Protein AF-A0A5F8GPW7-F1 (afdb_monomer_lite)

Sequence (98 aa):
MFTNVVGPEGAGEGRGSTLSVHSLPSASWALSFERLLQDPLGLAYFTEFLKKEFSAENLSFWKACEQFQQIPASDTQQVGRWGAWWDRNDEHGGRGAE

Structure (mmCIF, N/CA/C/O backbone):
data_AF-A0A5F8GPW7-F1
#
_entry.id   AF-A0A5F8GPW7-F1
#
loop_
_atom_site.group_PDB
_atom_site.id
_atom_site.type_symbol
_atom_site.label_atom_id
_atom_site.label_alt_id
_atom_site.label_comp_id
_atom_site.label_asym_id
_atom_site.label_entity_id
_atom_site.label_seq_id
_atom_site.pdbx_PDB_ins_code
_atom_site.Cartn_x
_atom_site.Cartn_y
_atom_site.Cartn_z
_atom_site.occupancy
_atom_site.B_iso_or_equiv
_atom_site.auth_seq_id
_atom_site.auth_comp_id
_atom_site.auth_asym_id
_atom_site.auth_atom_id
_atom_site.pdbx_PDB_model_num
ATOM 1 N N . MET A 1 1 ? 28.573 16.738 -22.744 1.00 40.75 1 MET A N 1
ATOM 2 C CA . MET A 1 1 ? 28.984 17.858 -23.615 1.00 40.75 1 MET A CA 1
ATOM 3 C C . MET A 1 1 ? 27.720 18.428 -24.225 1.00 40.75 1 MET A C 1
ATOM 5 O O . MET A 1 1 ? 27.025 17.700 -24.919 1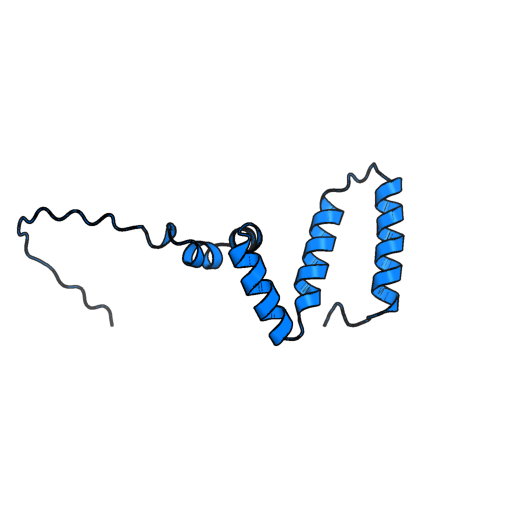.00 40.75 1 MET A O 1
ATOM 9 N N . PHE A 1 2 ? 27.359 19.657 -23.866 1.00 41.78 2 PHE A N 1
ATOM 10 C CA . PHE A 1 2 ? 26.168 20.323 -24.390 1.00 41.78 2 PHE A CA 1
ATOM 11 C C . PHE A 1 2 ? 26.486 20.860 -25.784 1.00 41.78 2 PHE A C 1
ATOM 13 O O . PHE A 1 2 ? 27.363 21.709 -25.920 1.00 41.78 2 PHE A O 1
ATOM 20 N N . THR A 1 3 ? 25.806 20.371 -26.816 1.00 46.78 3 THR A N 1
ATOM 21 C CA . THR A 1 3 ? 25.865 20.987 -28.145 1.00 46.78 3 THR A CA 1
ATOM 22 C C . THR A 1 3 ? 24.635 21.862 -28.311 1.00 46.78 3 THR A C 1
ATOM 24 O O . THR A 1 3 ? 23.525 21.359 -28.462 1.00 46.78 3 THR A O 1
ATOM 27 N N . ASN A 1 4 ? 24.844 23.172 -28.239 1.00 41.78 4 ASN A N 1
ATOM 28 C CA . ASN A 1 4 ? 23.855 24.170 -28.615 1.00 41.78 4 ASN A CA 1
ATOM 29 C C . ASN A 1 4 ? 24.030 24.440 -30.118 1.00 41.78 4 ASN A C 1
ATOM 31 O O . ASN A 1 4 ? 25.152 24.709 -30.551 1.00 41.78 4 ASN A O 1
ATOM 35 N N . VAL A 1 5 ? 22.962 24.347 -30.912 1.00 52.78 5 VAL A N 1
ATOM 36 C CA . VAL A 1 5 ? 22.970 24.712 -32.338 1.00 52.78 5 VAL A CA 1
ATOM 37 C C . VAL A 1 5 ? 21.927 25.803 -32.559 1.00 52.78 5 VAL A C 1
ATOM 39 O O . VAL A 1 5 ? 20.798 25.692 -32.087 1.00 52.78 5 VAL A O 1
ATOM 42 N N . VAL A 1 6 ? 22.329 26.875 -33.242 1.00 51.03 6 VAL A N 1
ATOM 43 C CA . VAL A 1 6 ? 21.502 28.048 -33.545 1.00 51.03 6 VAL A CA 1
ATOM 44 C C . VAL A 1 6 ? 21.186 28.113 -35.045 1.00 51.03 6 VAL A C 1
ATOM 46 O O . VAL A 1 6 ? 22.106 28.112 -35.857 1.00 51.03 6 VAL A O 1
ATOM 49 N N . GLY A 1 7 ? 19.887 28.232 -35.365 1.00 40.88 7 GLY A N 1
ATOM 50 C CA . GLY A 1 7 ? 19.290 28.753 -36.614 1.00 40.88 7 GLY A CA 1
ATOM 51 C C . GLY A 1 7 ? 19.320 27.859 -37.871 1.00 40.88 7 GLY A C 1
ATOM 52 O O . GLY A 1 7 ? 20.182 26.990 -37.959 1.00 40.88 7 GLY A O 1
ATOM 53 N N . PRO A 1 8 ? 18.429 28.072 -38.876 1.00 48.56 8 PRO A N 1
ATOM 54 C CA . PRO A 1 8 ? 17.657 29.296 -39.139 1.00 48.56 8 PRO A CA 1
ATOM 55 C C . PRO A 1 8 ? 16.128 29.107 -39.281 1.00 48.56 8 PRO A C 1
ATOM 57 O O . PRO A 1 8 ? 15.613 28.002 -39.432 1.00 48.56 8 PRO A O 1
ATOM 60 N N . GLU A 1 9 ? 15.410 30.232 -39.247 1.00 54.38 9 GLU A N 1
ATOM 61 C CA . GLU A 1 9 ? 13.967 30.331 -39.472 1.00 54.38 9 GLU A CA 1
ATOM 62 C C . GLU A 1 9 ? 13.559 29.894 -40.887 1.00 54.38 9 GLU A C 1
ATOM 64 O O . GLU A 1 9 ? 14.128 30.339 -41.885 1.00 54.38 9 GLU A O 1
ATOM 69 N N . GLY A 1 10 ? 12.531 29.048 -40.967 1.00 37.38 10 GLY A N 1
ATOM 70 C CA . GLY A 1 10 ? 11.909 28.601 -42.208 1.00 37.38 10 GLY A CA 1
ATOM 71 C C . GLY A 1 10 ? 10.497 28.095 -41.929 1.00 37.38 10 GLY A C 1
ATOM 72 O O . GLY A 1 10 ? 10.303 27.163 -41.154 1.00 37.38 10 GLY A O 1
ATOM 73 N N . ALA A 1 11 ? 9.517 28.760 -42.535 1.00 47.53 11 ALA A N 1
ATOM 74 C CA . ALA A 1 11 ? 8.093 28.472 -42.434 1.00 47.53 11 ALA A CA 1
ATOM 75 C C . ALA A 1 11 ? 7.742 27.035 -42.867 1.00 47.53 11 ALA A C 1
ATOM 77 O O . ALA A 1 11 ? 8.244 26.541 -43.876 1.00 47.53 11 ALA A O 1
ATOM 78 N N . GLY A 1 12 ? 6.829 26.392 -42.136 1.00 35.84 12 GLY A N 1
ATOM 79 C CA . GLY A 1 12 ? 6.314 25.065 -42.465 1.00 35.84 12 GLY A CA 1
ATOM 80 C C . GLY A 1 12 ? 5.254 24.605 -41.471 1.00 35.84 12 GLY A C 1
ATOM 81 O O . GLY A 1 12 ? 5.565 24.084 -40.406 1.00 35.84 12 GLY A O 1
ATOM 82 N N . GLU A 1 13 ? 3.995 24.823 -41.832 1.00 48.31 13 GLU A N 1
ATOM 83 C CA . GLU A 1 13 ? 2.805 24.320 -41.153 1.00 48.31 13 GLU A CA 1
ATOM 84 C C . GLU A 1 13 ? 2.853 22.785 -41.043 1.00 48.31 13 GLU A C 1
A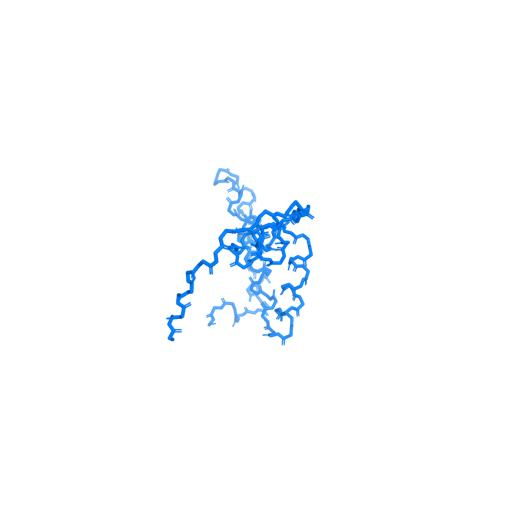TOM 86 O O . GLU A 1 13 ? 2.902 22.074 -42.045 1.00 48.31 13 GLU A O 1
ATOM 91 N N . GLY A 1 14 ? 2.838 22.263 -39.817 1.00 41.03 14 GLY A N 1
ATOM 92 C CA . GLY A 1 14 ? 2.851 20.831 -39.547 1.00 41.03 14 GLY A CA 1
ATOM 93 C C . GLY A 1 14 ? 2.173 20.547 -38.218 1.00 41.03 14 GLY A C 1
ATOM 94 O O . GLY A 1 14 ? 2.739 20.788 -37.157 1.00 41.03 14 GLY A O 1
ATOM 95 N N . ARG A 1 15 ? 0.937 20.046 -38.285 1.00 51.62 15 ARG A N 1
ATOM 96 C CA . ARG A 1 15 ? 0.158 19.528 -37.155 1.00 51.62 15 ARG A CA 1
ATOM 97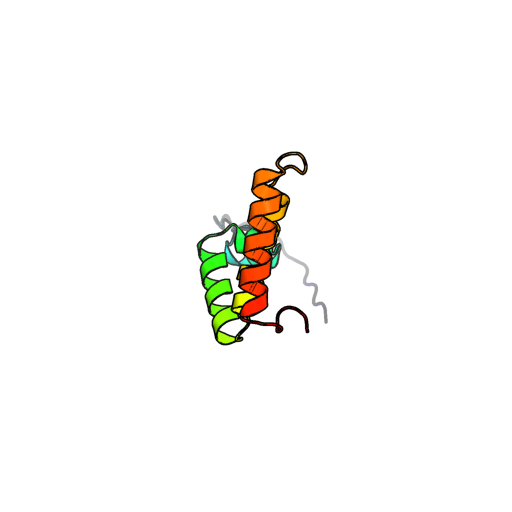 C C . ARG A 1 15 ? 0.936 18.423 -36.430 1.00 51.62 15 ARG A C 1
ATOM 99 O O . ARG A 1 15 ? 0.778 17.246 -36.731 1.00 51.62 15 ARG A O 1
ATOM 106 N N . GLY A 1 16 ? 1.758 18.805 -35.466 1.00 43.56 16 GLY A N 1
ATOM 107 C CA . GLY A 1 16 ? 2.324 17.918 -34.466 1.00 43.56 16 GLY A CA 1
ATOM 108 C C . GLY A 1 16 ? 1.720 18.297 -33.131 1.00 43.56 16 GLY A C 1
ATOM 109 O O . GLY A 1 16 ? 2.201 19.218 -32.478 1.00 43.56 16 GLY A O 1
ATOM 110 N N . SER A 1 17 ? 0.649 17.621 -32.716 1.00 54.56 17 SER A N 1
ATOM 111 C CA . SER A 1 17 ? 0.288 17.615 -31.303 1.00 54.56 17 SER A CA 1
ATOM 112 C C . SER A 1 17 ? 1.427 16.902 -30.587 1.00 54.56 17 SER A C 1
ATOM 114 O O . SER A 1 17 ? 1.427 15.678 -30.485 1.00 54.56 17 SER A O 1
ATOM 116 N N . THR A 1 18 ? 2.436 17.662 -30.162 1.00 58.56 18 THR A N 1
ATOM 117 C CA . THR A 1 18 ? 3.428 17.216 -29.192 1.00 58.56 18 THR A CA 1
ATOM 118 C C . THR A 1 18 ? 2.631 16.853 -27.952 1.00 58.56 18 THR A C 1
ATOM 120 O O . THR A 1 18 ? 2.324 17.716 -27.130 1.00 58.56 18 THR A O 1
ATOM 123 N N . LEU A 1 19 ? 2.200 15.591 -27.856 1.00 60.00 19 LEU A N 1
ATOM 124 C CA . LEU A 1 19 ? 1.745 15.035 -26.597 1.00 60.00 19 LEU A CA 1
ATOM 125 C C . LEU A 1 19 ? 2.937 15.230 -25.679 1.00 60.00 19 LEU A C 1
ATOM 127 O O . LEU A 1 19 ? 3.992 14.627 -25.877 1.00 60.00 19 LEU A O 1
ATOM 131 N N . SER A 1 20 ? 2.800 16.193 -24.772 1.00 66.31 20 SER A N 1
ATOM 132 C CA . SER A 1 20 ? 3.817 16.487 -23.783 1.00 66.31 20 SER A CA 1
ATOM 133 C C . SER A 1 20 ? 4.235 15.160 -23.167 1.00 66.31 20 SER A C 1
ATOM 135 O O . SER A 1 20 ? 3.381 14.311 -22.919 1.00 66.31 20 SER A O 1
ATOM 137 N N . VAL A 1 21 ? 5.528 14.938 -22.930 1.00 58.25 21 VAL A N 1
ATOM 138 C CA . VAL A 1 21 ? 5.975 13.697 -22.274 1.00 58.25 21 VAL A CA 1
ATOM 139 C C . VAL A 1 21 ? 5.212 13.510 -20.953 1.00 58.25 21 VAL A C 1
ATOM 141 O O . VAL A 1 21 ? 4.867 12.394 -20.595 1.00 58.25 21 VAL A O 1
ATOM 144 N N . HIS A 1 22 ? 4.803 14.610 -20.312 1.00 57.78 22 HIS A N 1
ATOM 145 C CA . HIS A 1 22 ? 3.930 14.646 -19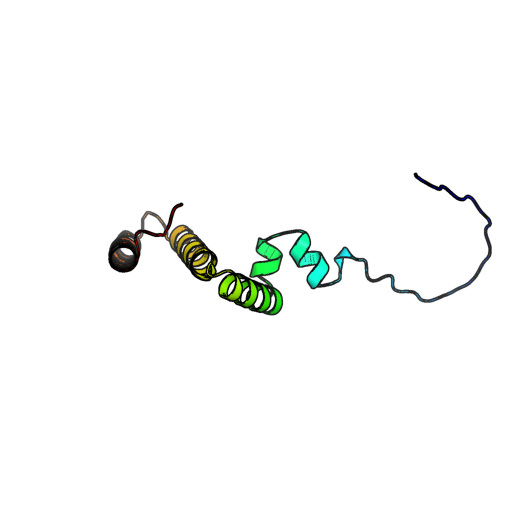.136 1.00 57.78 22 HIS A CA 1
ATOM 146 C C . HIS A 1 22 ? 2.505 14.087 -19.336 1.00 57.78 22 HIS A C 1
ATOM 148 O O . HIS A 1 22 ? 1.811 13.847 -18.352 1.00 57.78 22 HIS A O 1
ATOM 154 N N . SER A 1 23 ? 2.050 13.905 -20.575 1.00 62.00 23 SER A N 1
ATOM 155 C CA . SER A 1 23 ? 0.723 13.402 -20.951 1.00 62.00 23 SER A CA 1
ATOM 156 C C . SER A 1 23 ? 0.691 11.889 -21.187 1.00 62.00 23 SER A C 1
ATOM 158 O O . SER A 1 23 ? -0.393 11.334 -21.352 1.00 62.00 23 SER A O 1
ATOM 160 N N . LEU A 1 24 ? 1.846 11.212 -21.227 1.00 69.38 24 LEU A N 1
ATOM 161 C CA . LEU A 1 24 ? 1.892 9.756 -21.366 1.00 69.38 24 LEU A CA 1
ATOM 162 C C . LEU A 1 24 ? 1.646 9.089 -19.999 1.00 69.38 24 LEU A C 1
ATOM 164 O O . LEU A 1 24 ? 2.309 9.466 -19.028 1.00 69.38 24 LEU A O 1
ATOM 168 N N . PRO A 1 25 ? 0.760 8.075 -19.902 1.00 65.88 25 PRO A N 1
ATOM 169 C CA . PRO A 1 25 ? 0.448 7.418 -18.629 1.00 65.88 25 PRO A CA 1
ATOM 170 C C . PRO A 1 25 ? 1.698 6.907 -17.902 1.00 65.88 25 PRO A C 1
ATOM 172 O O . PRO A 1 25 ? 1.894 7.206 -16.727 1.00 65.88 25 PRO A O 1
ATOM 175 N N . SER A 1 26 ? 2.619 6.267 -18.630 1.00 73.12 26 SER A N 1
ATOM 176 C CA . SER A 1 26 ? 3.872 5.732 -18.080 1.00 73.12 26 SER A CA 1
ATOM 177 C C . SER A 1 26 ? 4.832 6.813 -17.583 1.00 73.12 26 SER A C 1
ATOM 179 O O . SER A 1 26 ? 5.488 6.642 -16.558 1.00 73.12 26 SER A O 1
ATOM 181 N N . ALA A 1 27 ? 4.901 7.952 -18.274 1.00 78.75 27 ALA A N 1
ATOM 182 C CA . ALA A 1 27 ? 5.709 9.079 -17.832 1.00 78.75 27 ALA A CA 1
ATOM 183 C C . ALA A 1 27 ? 5.135 9.709 -16.558 1.00 78.75 27 ALA A C 1
ATOM 185 O O . ALA A 1 27 ? 5.898 10.181 -15.724 1.00 78.75 27 ALA A O 1
ATOM 186 N N . SER A 1 28 ? 3.811 9.675 -16.368 1.00 84.31 28 SER A N 1
ATOM 187 C CA . SER A 1 28 ? 3.181 10.164 -15.139 1.00 84.31 28 SER A CA 1
ATOM 188 C C . SER A 1 28 ? 3.499 9.302 -13.913 1.00 84.31 28 SER A C 1
ATOM 190 O O . SER A 1 28 ? 3.657 9.855 -12.824 1.00 84.31 28 SER A O 1
ATOM 192 N N . TRP A 1 29 ? 3.667 7.985 -14.095 1.00 91.69 29 TRP A N 1
ATOM 193 C CA . TRP A 1 29 ? 4.050 7.058 -13.025 1.00 91.69 29 TRP A CA 1
ATOM 194 C C . TRP A 1 29 ? 5.435 7.386 -12.458 1.00 91.69 29 TRP A C 1
ATOM 196 O O . TRP A 1 29 ? 5.641 7.331 -11.251 1.00 91.69 29 TRP A O 1
ATOM 206 N N . ALA A 1 30 ? 6.376 7.788 -13.317 1.00 88.81 30 ALA A N 1
ATOM 207 C CA . ALA A 1 30 ? 7.723 8.181 -12.901 1.00 88.81 30 ALA A CA 1
ATOM 208 C C . ALA A 1 30 ? 7.771 9.525 -12.146 1.00 88.81 30 ALA A C 1
ATOM 210 O O . ALA A 1 30 ? 8.791 9.848 -11.543 1.00 88.81 30 ALA A O 1
ATOM 211 N N . LEU A 1 31 ? 6.693 10.320 -12.183 1.00 88.50 31 LEU A N 1
ATOM 212 C CA . LEU A 1 31 ? 6.630 11.627 -11.519 1.00 88.50 31 LEU A CA 1
ATOM 213 C C . LEU A 1 31 ? 6.104 11.548 -10.083 1.00 88.50 31 LEU A C 1
ATOM 215 O O . LEU A 1 31 ? 6.385 12.445 -9.293 1.00 88.50 31 LEU A O 1
ATOM 219 N N . SER A 1 32 ? 5.299 10.537 -9.753 1.00 90.69 32 SER A N 1
ATOM 220 C CA . SER A 1 32 ? 4.729 10.362 -8.414 1.00 90.69 32 SER A CA 1
ATOM 221 C C . SER A 1 32 ? 4.319 8.913 -8.201 1.00 90.69 32 SER A C 1
ATOM 223 O O . SER A 1 32 ? 3.654 8.302 -9.042 1.00 90.69 32 SER A O 1
ATOM 225 N N . PHE A 1 33 ? 4.683 8.390 -7.034 1.00 90.38 33 PHE A N 1
ATOM 226 C CA . PHE A 1 33 ? 4.310 7.046 -6.622 1.00 90.38 33 PHE A CA 1
ATOM 227 C C . PHE A 1 33 ? 2.789 6.911 -6.476 1.00 90.38 33 PHE A C 1
ATOM 229 O O . PHE A 1 33 ? 2.199 5.939 -6.932 1.00 90.38 33 PHE A O 1
ATOM 236 N N . GLU A 1 34 ? 2.122 7.938 -5.956 1.00 91.38 34 GLU A N 1
ATOM 237 C CA . GLU A 1 34 ? 0.666 7.990 -5.835 1.00 91.38 34 GLU A CA 1
ATOM 238 C C . GLU A 1 34 ? -0.006 7.893 -7.207 1.00 91.38 34 GLU A C 1
ATOM 240 O O . GLU A 1 34 ? -0.986 7.168 -7.359 1.00 91.38 34 GLU A O 1
ATOM 245 N N . ARG A 1 35 ? 0.542 8.559 -8.234 1.00 91.31 35 ARG A N 1
ATOM 246 C CA . ARG A 1 35 ? 0.021 8.457 -9.608 1.00 91.31 35 ARG A CA 1
ATOM 247 C C . ARG A 1 35 ? 0.178 7.055 -10.186 1.00 91.31 35 ARG A C 1
ATOM 249 O O . ARG A 1 35 ? -0.741 6.580 -10.847 1.00 91.31 35 ARG A O 1
ATOM 256 N N . LEU A 1 36 ? 1.305 6.390 -9.922 1.00 94.25 36 LEU A N 1
ATOM 257 C CA . LEU A 1 36 ? 1.503 4.985 -10.289 1.00 94.25 36 LEU A CA 1
ATOM 258 C C . LEU A 1 36 ? 0.442 4.085 -9.636 1.00 94.25 36 LEU A C 1
ATOM 260 O O . LEU A 1 36 ? -0.089 3.195 -10.294 1.00 94.25 36 LEU A O 1
ATOM 264 N N . LEU A 1 37 ? 0.133 4.312 -8.357 1.00 94.06 37 LEU A N 1
ATOM 265 C CA . LEU A 1 37 ? -0.801 3.476 -7.600 1.00 94.06 37 LEU A CA 1
ATOM 266 C C . LEU A 1 37 ? -2.282 3.780 -7.877 1.00 94.06 37 LEU A C 1
ATOM 268 O O . LEU A 1 37 ? -3.118 2.891 -7.712 1.00 94.06 37 LEU A O 1
ATOM 272 N N . GLN A 1 38 ? -2.614 5.007 -8.289 1.00 91.56 38 GLN A N 1
ATOM 273 C CA . GLN A 1 38 ? -3.974 5.423 -8.660 1.00 91.56 38 GLN A CA 1
ATOM 274 C C . GLN A 1 38 ? -4.376 4.967 -10.070 1.00 91.56 38 GLN A C 1
ATOM 276 O O . GLN A 1 38 ? -5.567 4.822 -10.347 1.00 91.56 38 GLN A O 1
ATOM 281 N N . ASP A 1 39 ? -3.408 4.729 -10.958 1.00 92.81 39 ASP A N 1
ATOM 282 C CA . ASP A 1 39 ? -3.647 4.152 -12.280 1.00 92.81 39 ASP A CA 1
ATOM 283 C C . ASP A 1 39 ? -3.803 2.619 -12.172 1.00 92.81 39 ASP A C 1
ATOM 285 O O . ASP A 1 39 ? -2.856 1.939 -11.762 1.00 92.81 39 ASP A O 1
ATOM 289 N N . PRO A 1 40 ? -4.952 2.027 -12.567 1.00 93.56 40 PRO A N 1
ATOM 290 C CA . PRO A 1 40 ? -5.153 0.578 -12.516 1.00 93.56 40 PRO A CA 1
ATOM 291 C C . PRO A 1 40 ? -4.081 -0.226 -13.262 1.00 93.56 40 PRO A C 1
ATOM 293 O O . PRO A 1 40 ? -3.715 -1.319 -12.824 1.00 93.56 40 PRO A O 1
ATOM 296 N N . LEU A 1 41 ? -3.565 0.304 -14.376 1.00 94.38 41 LEU A N 1
ATOM 297 C CA . LEU A 1 41 ? -2.524 -0.353 -15.158 1.00 94.38 41 LEU A CA 1
ATOM 298 C C . LEU A 1 41 ? -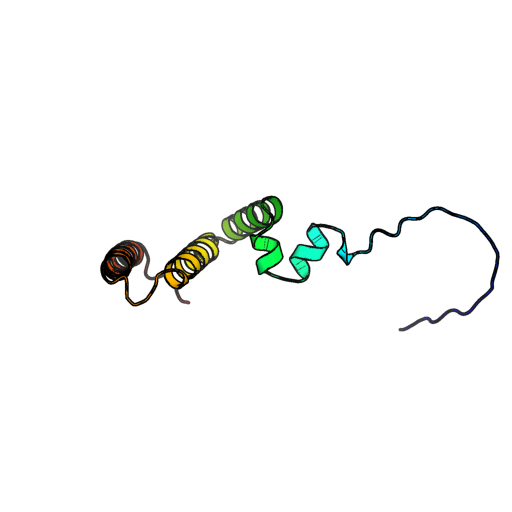1.162 -0.237 -14.464 1.00 94.38 41 LEU A C 1
ATOM 300 O O . LEU A 1 41 ? -0.431 -1.226 -14.382 1.00 94.38 41 LEU A O 1
ATOM 304 N N . GLY A 1 42 ? -0.848 0.941 -13.921 1.00 94.12 42 GLY A N 1
ATOM 305 C CA . GLY A 1 42 ? 0.372 1.185 -13.149 1.00 94.12 42 GLY A CA 1
ATOM 306 C C . GLY A 1 42 ? 0.460 0.276 -11.926 1.00 94.12 42 GLY A C 1
ATOM 307 O O . GLY A 1 42 ? 1.460 -0.419 -11.727 1.00 94.12 42 GLY A O 1
ATOM 308 N N . LEU A 1 43 ? -0.637 0.178 -11.175 1.00 95.50 43 LEU A N 1
ATOM 309 C CA . LEU A 1 43 ? -0.751 -0.707 -10.023 1.00 95.50 43 LEU A CA 1
ATOM 310 C C . LEU A 1 43 ? -0.560 -2.182 -10.399 1.00 95.50 43 LEU A C 1
ATOM 312 O O . LEU A 1 43 ? 0.126 -2.911 -9.678 1.00 95.50 43 LEU A O 1
ATOM 316 N N . ALA A 1 44 ? -1.146 -2.630 -11.513 1.00 95.69 44 ALA A N 1
ATOM 317 C CA . ALA A 1 44 ? -0.997 -4.004 -11.985 1.00 95.69 44 ALA A CA 1
ATOM 318 C C . ALA A 1 44 ? 0.466 -4.323 -12.333 1.00 95.69 44 ALA A C 1
ATOM 320 O O . ALA A 1 44 ? 1.009 -5.313 -11.840 1.00 95.69 44 ALA A O 1
ATOM 321 N N . TYR A 1 45 ? 1.133 -3.458 -13.105 1.00 95.56 45 TYR A N 1
ATOM 322 C CA . TYR A 1 45 ? 2.546 -3.643 -13.446 1.00 95.56 45 TYR A CA 1
ATOM 323 C C . TYR A 1 45 ? 3.452 -3.624 -12.217 1.00 95.56 45 TYR A C 1
ATOM 325 O O . TYR A 1 45 ? 4.324 -4.483 -12.092 1.00 95.56 45 TYR A O 1
ATOM 333 N N . PHE A 1 46 ? 3.240 -2.680 -11.301 1.00 95.94 46 PHE A N 1
ATOM 334 C CA . PHE A 1 46 ? 4.043 -2.577 -10.087 1.00 95.94 46 PHE A CA 1
ATOM 335 C C . PHE A 1 46 ? 3.849 -3.787 -9.166 1.00 95.94 46 PHE A C 1
ATOM 337 O O . PHE A 1 46 ? 4.812 -4.310 -8.613 1.00 95.94 46 PHE A O 1
ATOM 344 N N . THR A 1 47 ? 2.622 -4.305 -9.069 1.00 95.75 47 THR A N 1
ATOM 345 C CA . THR A 1 47 ? 2.339 -5.536 -8.319 1.00 95.75 47 THR A CA 1
ATOM 346 C C . THR A 1 47 ? 3.087 -6.735 -8.910 1.00 95.75 47 THR A C 1
ATOM 348 O O . THR A 1 47 ? 3.701 -7.501 -8.172 1.00 95.75 47 THR A O 1
ATOM 351 N N . GLU A 1 48 ? 3.075 -6.901 -10.236 1.00 97.12 48 GLU A N 1
ATOM 352 C CA . GLU A 1 48 ? 3.819 -7.981 -10.898 1.00 97.12 48 GLU A CA 1
ATOM 353 C C . GLU A 1 48 ? 5.338 -7.814 -10.776 1.00 97.12 48 GLU A C 1
ATOM 355 O O . GLU A 1 48 ? 6.057 -8.806 -10.664 1.00 97.12 48 GLU A O 1
ATOM 360 N N . PHE A 1 49 ? 5.834 -6.576 -10.764 1.00 96.31 49 PHE A N 1
ATOM 361 C CA . PHE A 1 49 ? 7.236 -6.280 -10.478 1.00 96.31 49 PHE A CA 1
ATOM 362 C C . PHE A 1 49 ? 7.621 -6.742 -9.065 1.00 96.31 49 PHE A C 1
ATOM 364 O O . PHE A 1 49 ? 8.532 -7.552 -8.919 1.00 96.31 49 PHE A O 1
ATOM 371 N N . LEU A 1 50 ? 6.871 -6.334 -8.039 1.00 96.88 50 LEU A N 1
ATOM 372 C CA . LEU A 1 50 ? 7.162 -6.709 -6.653 1.00 96.88 50 LEU A CA 1
ATOM 373 C C . LEU A 1 50 ? 7.043 -8.216 -6.397 1.00 96.88 50 LEU A C 1
ATOM 375 O O . LEU A 1 50 ? 7.788 -8.760 -5.589 1.00 96.88 50 LEU A O 1
ATOM 379 N N . LYS A 1 51 ? 6.149 -8.924 -7.099 1.00 94.62 51 LYS A N 1
ATOM 380 C CA . LYS A 1 51 ? 6.082 -10.395 -7.022 1.00 94.62 51 LYS A CA 1
ATOM 381 C C . LYS A 1 51 ? 7.369 -11.060 -7.509 1.00 94.62 51 LYS A C 1
ATOM 383 O O . LYS A 1 51 ? 7.796 -12.043 -6.913 1.00 94.62 51 LYS A O 1
ATOM 388 N N . LYS A 1 52 ? 7.976 -10.545 -8.584 1.00 96.12 52 LYS A N 1
ATOM 389 C CA . LYS A 1 52 ? 9.249 -11.063 -9.120 1.00 96.12 52 LYS A CA 1
ATOM 390 C C . LYS A 1 52 ? 10.419 -10.784 -8.181 1.00 96.12 52 LYS A C 1
ATOM 392 O O . LYS A 1 52 ? 11.328 -11.600 -8.099 1.00 96.12 52 LYS A O 1
ATOM 397 N N . GLU A 1 53 ? 10.345 -9.673 -7.456 1.00 97.06 53 GLU A N 1
ATOM 398 C CA . GLU A 1 53 ? 11.322 -9.253 -6.447 1.00 97.06 53 GLU A CA 1
ATOM 399 C C . GLU A 1 53 ? 10.994 -9.775 -5.036 1.00 97.06 53 GLU A C 1
ATOM 401 O O . GLU A 1 53 ? 11.574 -9.297 -4.067 1.00 97.06 53 GLU A O 1
ATOM 406 N N . PHE A 1 54 ? 10.045 -10.713 -4.896 1.00 91.44 54 PHE A N 1
ATOM 407 C CA . PHE A 1 54 ? 9.617 -11.279 -3.607 1.00 91.44 54 PHE A CA 1
ATOM 408 C C . PHE A 1 54 ? 9.323 -10.221 -2.521 1.00 91.44 54 PHE A C 1
ATOM 410 O O . PHE A 1 54 ? 9.662 -10.426 -1.365 1.00 91.44 54 PHE A O 1
ATOM 417 N N . SER A 1 55 ? 8.724 -9.091 -2.911 1.00 94.38 55 SER A N 1
ATOM 418 C CA . SER A 1 55 ? 8.447 -7.926 -2.050 1.00 94.38 55 SER A CA 1
ATOM 419 C C . SER A 1 55 ? 7.016 -7.389 -2.219 1.00 94.38 55 SER A C 1
ATOM 421 O O . SER A 1 55 ? 6.708 -6.232 -1.916 1.00 94.38 55 SER A O 1
ATOM 423 N N . ALA A 1 56 ? 6.101 -8.215 -2.737 1.00 91.75 56 ALA A N 1
ATOM 424 C CA . ALA A 1 56 ? 4.693 -7.851 -2.942 1.00 91.75 56 ALA A CA 1
ATOM 425 C C . ALA A 1 56 ? 3.946 -7.578 -1.622 1.00 91.75 56 ALA A C 1
ATOM 427 O O . ALA A 1 56 ? 2.941 -6.855 -1.599 1.00 91.75 56 ALA A O 1
ATOM 428 N N . GLU A 1 57 ? 4.445 -8.123 -0.516 1.00 89.88 57 GLU A N 1
ATOM 429 C CA . GLU A 1 57 ? 3.996 -7.829 0.837 1.00 89.88 57 GLU A CA 1
ATOM 430 C C . GLU A 1 57 ? 4.178 -6.352 1.195 1.00 89.88 57 GLU A C 1
ATOM 432 O O . GLU A 1 57 ? 3.305 -5.808 1.862 1.00 89.88 57 GLU A O 1
ATOM 437 N N . ASN A 1 58 ? 5.194 -5.658 0.667 1.00 91.81 58 ASN A N 1
ATOM 438 C CA . ASN A 1 58 ? 5.420 -4.238 0.959 1.00 91.81 58 ASN A CA 1
ATOM 439 C C . ASN A 1 58 ? 4.273 -3.362 0.444 1.00 91.81 58 ASN A C 1
ATOM 441 O O . ASN A 1 58 ? 3.800 -2.463 1.138 1.00 91.81 58 ASN A O 1
ATOM 445 N N . LEU A 1 59 ? 3.767 -3.652 -0.758 1.00 92.69 59 LEU A N 1
ATOM 446 C CA . LEU A 1 59 ? 2.599 -2.954 -1.298 1.00 92.69 59 LEU A CA 1
ATOM 447 C C . LEU A 1 59 ? 1.320 -3.312 -0.531 1.00 92.69 59 LEU A C 1
ATOM 449 O O . LEU A 1 59 ? 0.446 -2.464 -0.354 1.00 92.69 59 LEU A O 1
ATOM 453 N N . SER A 1 60 ? 1.199 -4.562 -0.087 1.00 90.00 60 SER A N 1
ATOM 454 C CA . SER A 1 60 ? 0.052 -5.015 0.709 1.00 90.00 60 SER A CA 1
ATOM 455 C C . SER A 1 60 ? 0.027 -4.331 2.078 1.00 90.00 60 SER A C 1
ATOM 457 O O . SER A 1 60 ? -1.018 -3.837 2.497 1.00 90.00 60 SER A O 1
ATOM 459 N N . PHE A 1 61 ? 1.192 -4.230 2.720 1.00 89.81 61 PHE A N 1
ATOM 460 C CA . PHE A 1 61 ? 1.407 -3.509 3.966 1.00 89.81 61 PHE A CA 1
ATOM 461 C C . PHE A 1 61 ? 1.083 -2.024 3.812 1.00 89.81 61 PHE A C 1
ATOM 463 O O . PHE A 1 61 ? 0.259 -1.500 4.556 1.00 89.81 61 PHE A O 1
ATOM 470 N N . TRP A 1 62 ? 1.636 -1.368 2.786 1.00 91.31 62 TRP A N 1
ATOM 471 C CA . TRP A 1 62 ? 1.344 0.037 2.506 1.00 91.31 62 TRP A CA 1
ATOM 472 C C . TRP A 1 62 ? -0.165 0.284 2.341 1.00 91.31 62 TRP A C 1
ATOM 474 O O . TRP A 1 62 ? -0.709 1.180 2.978 1.00 91.31 62 TRP A O 1
ATOM 484 N N . LYS A 1 63 ? -0.881 -0.559 1.578 1.00 90.19 63 LYS A N 1
ATOM 485 C CA . LYS A 1 63 ? -2.345 -0.439 1.420 1.00 90.19 63 LYS A CA 1
ATOM 486 C C . LYS A 1 63 ? -3.100 -0.602 2.740 1.00 90.19 63 LYS A C 1
ATOM 488 O O . LYS A 1 63 ? -4.102 0.079 2.950 1.00 90.19 63 LYS A O 1
ATOM 493 N N . ALA A 1 64 ? -2.649 -1.508 3.605 1.00 90.69 64 ALA A N 1
ATOM 494 C CA . ALA A 1 64 ? -3.234 -1.676 4.929 1.00 90.69 64 ALA A CA 1
ATOM 495 C C . ALA A 1 64 ? -3.010 -0.423 5.792 1.00 90.69 64 ALA A C 1
ATOM 497 O O . ALA A 1 64 ? -3.947 0.050 6.430 1.00 90.69 64 ALA A O 1
ATOM 498 N N . CYS A 1 65 ? -1.815 0.174 5.749 1.00 91.62 65 CYS A N 1
ATOM 499 C CA . CYS A 1 65 ? -1.536 1.439 6.428 1.00 91.62 65 CYS A CA 1
ATOM 500 C C . CYS A 1 65 ? -2.423 2.582 5.917 1.00 91.62 65 CYS A C 1
ATOM 502 O O . CYS A 1 65 ? -3.000 3.299 6.733 1.00 91.62 65 CYS A O 1
ATOM 504 N N . GLU A 1 66 ? -2.589 2.723 4.599 1.00 92.12 66 GLU A N 1
ATOM 505 C CA . GLU A 1 66 ? -3.470 3.743 4.012 1.00 92.12 66 GLU A CA 1
ATOM 506 C C . GLU A 1 66 ? -4.908 3.597 4.515 1.00 92.12 66 GLU A C 1
ATOM 508 O O . GLU A 1 66 ? -5.545 4.575 4.892 1.00 92.12 66 GLU A O 1
ATOM 513 N N . GLN A 1 67 ? -5.426 2.369 4.572 1.00 91.62 67 GLN A N 1
ATOM 514 C CA . GLN A 1 67 ? -6.764 2.100 5.097 1.00 91.62 67 GLN A CA 1
ATOM 515 C C . GLN A 1 67 ? -6.877 2.412 6.593 1.00 91.62 67 GLN A C 1
ATOM 517 O O . GLN A 1 67 ? -7.883 2.983 7.014 1.00 91.62 67 GLN A O 1
ATOM 522 N N . PHE A 1 68 ? -5.854 2.079 7.385 1.00 92.25 68 PHE A N 1
ATOM 523 C CA . PHE A 1 68 ? -5.819 2.397 8.810 1.00 92.25 68 PHE A CA 1
ATOM 524 C C . PHE A 1 68 ? -5.850 3.909 9.060 1.00 92.25 68 PHE A C 1
ATOM 526 O O . PHE A 1 68 ? -6.588 4.377 9.924 1.00 92.25 68 PHE A O 1
ATOM 533 N N . GLN A 1 69 ? -5.108 4.687 8.269 1.00 93.19 69 GLN A N 1
ATOM 534 C CA . GLN A 1 69 ? -5.073 6.148 8.380 1.00 93.19 69 GLN A CA 1
ATOM 535 C C . GLN A 1 69 ? -6.433 6.814 8.130 1.00 93.19 69 GLN A C 1
ATOM 537 O O . GLN A 1 69 ? -6.679 7.901 8.648 1.00 93.19 69 GLN A O 1
ATOM 542 N N . GLN A 1 70 ? -7.326 6.177 7.366 1.00 94.12 70 GLN A N 1
ATOM 543 C CA . GLN A 1 70 ? -8.673 6.703 7.116 1.00 94.12 70 GLN A CA 1
ATOM 544 C C . GLN A 1 70 ? -9.640 6.485 8.287 1.00 94.12 70 GLN A C 1
ATOM 546 O O . GLN A 1 70 ? -10.771 6.972 8.247 1.00 94.12 70 GLN A O 1
ATOM 551 N N . ILE A 1 71 ? -9.236 5.752 9.326 1.00 93.56 71 ILE A N 1
ATOM 552 C CA . ILE A 1 71 ? -10.090 5.462 10.477 1.00 93.56 71 ILE A CA 1
ATOM 553 C C . ILE A 1 71 ? -10.007 6.625 11.460 1.00 93.56 71 ILE A C 1
ATOM 555 O O . ILE A 1 71 ? -8.926 6.927 11.972 1.00 93.56 71 ILE A O 1
ATOM 559 N N . PRO A 1 72 ? -11.136 7.271 11.792 1.00 94.38 72 PRO A N 1
ATOM 560 C CA . PRO A 1 72 ? -11.147 8.292 12.824 1.00 94.38 72 PRO A CA 1
ATOM 561 C C . PRO A 1 72 ? -10.714 7.704 14.169 1.00 94.38 72 PRO A C 1
ATOM 563 O O . PRO A 1 72 ? -11.214 6.662 14.582 1.00 94.38 72 PRO A O 1
ATOM 566 N N . ALA A 1 73 ? -9.864 8.416 14.912 1.00 90.56 73 ALA A N 1
ATOM 567 C CA . ALA A 1 73 ? -9.426 7.976 16.241 1.00 90.56 73 ALA A CA 1
ATOM 568 C C . ALA A 1 73 ? -10.589 7.791 17.241 1.00 90.56 73 ALA A C 1
ATOM 570 O O . ALA A 1 73 ? -10.461 7.056 18.218 1.00 90.56 73 ALA A O 1
ATOM 571 N N . SER A 1 74 ? -11.730 8.445 17.002 1.00 95.19 74 SER A N 1
ATOM 572 C CA . SER A 1 74 ? -12.958 8.274 17.782 1.00 95.19 74 SER A CA 1
ATOM 573 C C . SER A 1 74 ? -13.701 6.965 17.492 1.00 95.19 74 SER A C 1
ATOM 575 O O . SER A 1 74 ? -14.540 6.565 18.298 1.00 95.19 74 SER A O 1
ATOM 577 N N . ASP A 1 75 ? -13.411 6.287 16.378 1.00 94.81 75 ASP A N 1
ATOM 578 C CA . ASP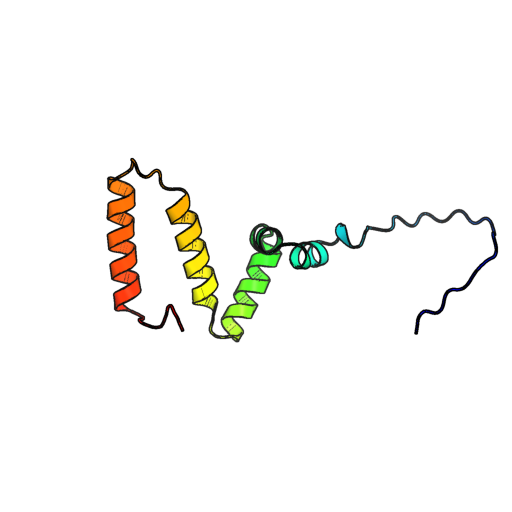 A 1 75 ? -13.994 4.991 16.023 1.00 94.81 75 ASP A CA 1
ATOM 579 C C . ASP A 1 75 ? -13.209 3.847 16.681 1.00 94.81 75 ASP A C 1
ATOM 581 O O . ASP A 1 75 ? -12.465 3.086 16.057 1.00 94.81 75 ASP A O 1
ATOM 585 N N . THR A 1 76 ? -13.369 3.740 17.999 1.00 92.69 76 THR A N 1
ATOM 586 C CA . THR A 1 76 ? -12.684 2.742 18.830 1.00 92.69 76 THR A CA 1
ATOM 587 C C . THR A 1 76 ? -13.014 1.302 18.432 1.00 92.69 76 THR A C 1
ATOM 589 O O . THR A 1 76 ? -12.191 0.410 18.643 1.00 92.69 76 THR A O 1
ATOM 592 N N . GLN A 1 77 ? -14.178 1.059 17.817 1.00 94.94 77 GLN A N 1
ATOM 593 C CA . GLN A 1 77 ? -14.560 -0.259 17.316 1.00 94.94 77 GLN A CA 1
ATOM 594 C C . GLN A 1 77 ? -13.714 -0.652 16.103 1.00 94.94 77 GLN A C 1
ATOM 596 O O . GLN A 1 77 ? -13.166 -1.759 16.078 1.00 94.94 77 GLN A O 1
ATOM 601 N N . GLN A 1 78 ? -13.589 0.233 15.108 1.00 91.44 78 GLN A N 1
ATOM 602 C CA . GLN A 1 78 ? -12.708 -0.030 13.975 1.00 91.44 78 GLN A CA 1
ATOM 603 C C . GLN A 1 78 ? -11.254 -0.117 14.435 1.00 91.44 78 GLN A C 1
ATOM 605 O O . GLN A 1 78 ? -10.608 -1.112 14.127 1.00 91.44 78 GLN A O 1
ATOM 610 N N . VAL A 1 79 ? -10.759 0.814 15.253 1.00 91.12 79 VAL A N 1
ATOM 611 C CA . VAL A 1 79 ? -9.382 0.749 15.783 1.00 91.12 79 VAL A CA 1
ATOM 612 C C . VAL A 1 79 ? -9.105 -0.588 16.489 1.00 91.12 79 VAL A C 1
ATOM 614 O O . VAL A 1 79 ? -8.089 -1.227 16.219 1.00 91.12 79 VAL A O 1
ATOM 617 N N . GLY A 1 80 ? -10.034 -1.080 17.317 1.00 92.19 80 GLY A N 1
ATOM 618 C CA . GLY A 1 80 ? -9.909 -2.393 17.960 1.00 92.19 80 GLY A CA 1
ATOM 619 C C . GLY A 1 80 ? -9.882 -3.563 16.967 1.00 92.19 80 GLY A C 1
ATOM 620 O O . GLY A 1 80 ? -9.089 -4.492 17.117 1.00 92.19 80 GLY A O 1
ATOM 621 N N . ARG A 1 81 ? -10.697 -3.510 15.905 1.00 90.69 81 ARG A N 1
ATOM 622 C CA . ARG A 1 81 ? -10.675 -4.508 14.820 1.00 90.69 81 ARG A CA 1
ATOM 623 C C . ARG A 1 81 ? -9.331 -4.528 14.086 1.00 90.69 81 ARG A C 1
ATOM 625 O O . ARG A 1 81 ? -8.888 -5.599 13.677 1.00 90.69 81 ARG A O 1
ATOM 632 N N . TRP A 1 82 ? -8.700 -3.370 13.919 1.00 90.06 82 TRP A N 1
ATOM 633 C CA . TRP A 1 82 ? -7.387 -3.251 13.289 1.00 90.06 82 TRP A CA 1
ATOM 634 C C . TRP A 1 82 ? -6.262 -3.811 14.155 1.00 90.06 82 TRP A C 1
ATOM 636 O O . TRP A 1 82 ? -5.375 -4.456 13.607 1.00 90.06 82 TRP A O 1
ATOM 646 N N . GLY A 1 83 ? -6.346 -3.686 15.484 1.00 88.44 83 GLY A N 1
ATOM 647 C CA . GLY A 1 83 ? -5.450 -4.405 16.399 1.00 88.44 83 GLY A CA 1
ATOM 648 C C . GLY A 1 83 ? -5.504 -5.922 16.183 1.00 88.44 83 GLY A C 1
ATOM 649 O O . GLY A 1 83 ? -4.486 -6.551 15.932 1.00 88.44 83 GLY A O 1
ATOM 650 N N . ALA A 1 84 ? -6.708 -6.499 16.117 1.00 88.56 84 ALA A N 1
ATOM 651 C CA . ALA A 1 84 ? -6.867 -7.930 15.838 1.00 88.56 84 ALA A CA 1
ATOM 652 C C . ALA A 1 84 ? -6.417 -8.344 14.419 1.00 88.56 84 ALA A C 1
ATOM 654 O O . ALA A 1 84 ? -6.054 -9.500 14.184 1.00 88.56 84 ALA A O 1
ATOM 655 N N . TRP A 1 85 ? -6.488 -7.432 13.442 1.00 87.38 85 TRP A N 1
ATOM 656 C CA . TRP A 1 85 ? -5.912 -7.656 12.114 1.00 87.38 85 TRP A CA 1
ATOM 657 C C . TRP A 1 85 ? -4.384 -7.668 12.182 1.00 87.38 85 TRP A C 1
ATOM 659 O O . TRP A 1 85 ? -3.771 -8.543 11.577 1.00 87.38 85 TRP A O 1
ATOM 669 N N . TRP A 1 86 ? -3.787 -6.743 12.937 1.00 83.94 86 TRP A N 1
ATOM 670 C CA . TRP A 1 86 ? -2.344 -6.655 13.133 1.00 83.94 86 TRP A CA 1
ATOM 671 C C . TRP A 1 86 ? -1.786 -7.927 13.771 1.00 83.94 86 TRP A C 1
ATOM 673 O O . TRP A 1 86 ? -0.911 -8.553 13.182 1.00 83.94 86 TRP A O 1
ATOM 683 N N . ASP A 1 87 ? -2.376 -8.375 14.882 1.00 85.62 87 ASP A N 1
ATOM 684 C CA . ASP A 1 87 ? -1.955 -9.594 15.587 1.00 85.62 87 ASP A CA 1
ATOM 685 C C . ASP A 1 87 ? -1.952 -10.819 14.653 1.00 85.62 87 ASP A C 1
ATOM 687 O O . ASP A 1 87 ? -1.006 -11.600 14.619 1.00 85.62 87 ASP A O 1
ATOM 691 N N . ARG A 1 88 ? -2.973 -10.944 13.796 1.00 83.25 88 ARG A N 1
ATOM 692 C CA . ARG A 1 88 ? -3.070 -12.032 12.809 1.00 83.25 88 ARG A CA 1
ATOM 693 C C . ARG A 1 88 ? -2.002 -11.961 11.713 1.00 83.25 88 ARG A C 1
ATOM 695 O O . ARG A 1 88 ? -1.621 -12.995 11.168 1.00 83.25 88 ARG A O 1
ATOM 702 N N . ASN A 1 89 ? -1.586 -10.758 11.320 1.00 76.50 89 ASN A N 1
ATOM 703 C CA . ASN A 1 89 ? -0.543 -10.588 10.306 1.00 76.50 89 ASN A CA 1
ATOM 704 C C . ASN A 1 89 ? 0.855 -10.813 10.902 1.00 76.50 89 ASN A C 1
ATOM 706 O O . ASN A 1 89 ? 1.725 -11.318 10.196 1.00 76.50 89 ASN A O 1
ATOM 710 N N . ASP A 1 90 ? 1.043 -10.519 12.190 1.00 68.44 90 ASP A N 1
ATOM 711 C CA . ASP A 1 90 ? 2.290 -10.768 12.920 1.00 68.44 90 ASP A CA 1
ATOM 712 C C . ASP A 1 90 ? 2.560 -12.277 13.103 1.00 68.44 90 ASP A C 1
ATOM 714 O O . ASP A 1 90 ? 3.661 -12.755 12.821 1.00 68.44 90 ASP A O 1
ATOM 718 N N . GLU A 1 91 ? 1.523 -13.065 13.428 1.00 55.91 91 GLU A N 1
ATOM 719 C CA . GLU A 1 91 ? 1.618 -14.520 13.665 1.00 55.91 91 GLU A CA 1
ATOM 720 C C . GLU A 1 91 ? 2.163 -15.340 12.474 1.00 55.91 91 GLU A C 1
ATOM 722 O O . GLU A 1 91 ? 2.652 -16.457 12.660 1.00 55.91 91 GLU A O 1
ATOM 727 N N . HIS A 1 92 ? 2.127 -14.804 11.248 1.00 53.78 92 HIS A N 1
ATOM 728 C CA . HIS A 1 92 ? 2.635 -15.478 10.047 1.00 53.78 92 HIS A CA 1
ATOM 729 C C . HIS A 1 92 ? 3.931 -14.891 9.466 1.00 53.78 92 HIS A C 1
ATOM 731 O O . HIS A 1 92 ? 4.444 -15.436 8.482 1.00 53.78 92 HIS A O 1
ATOM 737 N N . GLY A 1 93 ? 4.518 -13.844 10.050 1.00 50.16 93 GLY A N 1
ATOM 738 C CA . GLY A 1 93 ? 5.700 -13.243 9.443 1.00 50.16 93 GLY A CA 1
ATOM 739 C C . GLY A 1 93 ? 6.305 -12.070 10.194 1.00 50.16 93 GLY A C 1
ATOM 740 O O . GLY A 1 93 ? 6.183 -10.933 9.750 1.00 50.16 93 GLY A O 1
ATOM 741 N N . GLY A 1 94 ? 7.135 -12.371 11.193 1.00 49.84 94 GLY A N 1
ATOM 742 C CA . GLY A 1 94 ? 8.255 -11.517 11.609 1.00 49.84 94 GLY A CA 1
ATOM 743 C C . GLY A 1 94 ? 9.319 -11.364 10.505 1.00 49.84 94 GLY A C 1
ATOM 744 O O . GLY A 1 94 ? 10.468 -11.752 10.683 1.00 49.84 94 GLY A O 1
ATOM 745 N N . ARG A 1 95 ? 8.912 -10.864 9.334 1.00 55.34 95 ARG A N 1
ATOM 746 C CA . ARG A 1 95 ? 9.752 -10.390 8.218 1.00 55.34 95 ARG A CA 1
ATOM 747 C C . ARG A 1 95 ? 9.295 -9.021 7.696 1.00 55.34 95 ARG A C 1
ATOM 749 O O . ARG A 1 95 ? 9.787 -8.554 6.679 1.00 55.34 95 ARG A O 1
ATOM 756 N N . GLY A 1 96 ? 8.353 -8.369 8.373 1.00 53.56 96 GLY A N 1
ATOM 757 C CA . GLY A 1 96 ? 7.937 -7.004 8.064 1.00 53.56 96 GLY A CA 1
ATOM 758 C C . GLY A 1 96 ? 8.742 -5.987 8.866 1.00 53.56 96 GLY A C 1
ATOM 759 O O . GLY A 1 96 ? 8.189 -5.435 9.807 1.00 53.56 96 GLY A O 1
ATOM 760 N N . ALA A 1 97 ? 10.025 -5.812 8.534 1.00 46.62 97 ALA A N 1
ATOM 761 C CA . ALA A 1 97 ? 10.898 -4.661 8.833 1.00 46.62 97 ALA A CA 1
ATOM 762 C C . ALA A 1 97 ? 12.362 -5.122 8.953 1.00 46.62 97 ALA A C 1
ATOM 764 O O . ALA A 1 97 ? 12.917 -5.152 10.050 1.00 46.62 97 ALA A O 1
ATOM 765 N N . GLU A 1 98 ? 12.986 -5.464 7.826 1.00 39.66 98 GLU A N 1
ATOM 766 C CA . GLU A 1 98 ? 14.441 -5.339 7.655 1.00 39.66 98 GLU A CA 1
ATOM 767 C C . GLU A 1 98 ? 14.722 -4.556 6.371 1.00 39.66 98 GLU A C 1
ATOM 769 O O . GLU A 1 98 ? 14.051 -4.844 5.352 1.00 39.66 98 GLU A O 1
#

Foldseek 3Di:
DDDDDDDDDDDDDDPDPPCDCCNDLVSVCVVDVVSLCVDPVSVVVVCVVCVVVVRNVVVVVVVLVVVVVPDPPVPVVVVVVSVVVVVVVVVVDPPPDD

Organism: Monodelphis domestica (NCBI:txid13616)

InterPro domains:
  IPR016137 RGS domain [PF00615] (32-77)
  IPR016137 RGS domain [PR01301] (29-50)
  IPR016137 RGS domain [PR01301] (51-69)
  IPR016137 RGS domain [PS50132] (32-75)
  IPR024066 RGS, subdomain 1/3 [G3DSA:1.10.196.10] (17-56)
  IPR036305 RGS domain superfamily [SSF48097] (27-77)
  IPR044926 RGS, subdomain 2 [G3DSA:1.10.167.10] (57-88)
  IPR046995 Regulator of G-protein signaling 10/12/14-like [PTHR45945] (25-79)

pLDDT: mean 77.49, std 20.02, range [35.84, 97.12]

Radius of gyration: 23.04 Å; chains: 1; bounding box: 44×46×61 Å

Secondary structure (DSSP, 8-state):
--------------------GGGSHHHHHTT-HHHHHHSHHHHHHHHHHHHHTT-HHHHHHHHHHHHHHTS-TT-HHHHHHHHHHHHHHHTT-TTS--